Protein AF-A0A7K2MDM6-F1 (afdb_monomer)

Sequence (56 aa):
MVSVQPPPGGRELPYARVLLLPTVLMAAASGAAVALVTAPARVAVGCCGAVATLLV

Mean predicted aligned error: 12.87 Å

pLDDT: mean 72.18, std 9.55, range [50.09, 89.56]

Foldseek 3Di:
DDDDPDDDPPPPVVVCVVVVVVVVVVVVVLVVVLVPDDPVCSVVSVVVSVVVVVVD

Radius of gyration: 19.45 Å; Cα contacts (8 Å, |Δi|>4): 7; chains: 1; bounding box: 49×16×48 Å

Solvent-accessible surface area (backbone atoms only — not comparable to full-atom values): 3444 Å² total; per-residue (Å²): 132,87,81,76,77,76,77,79,79,74,59,59,65,56,49,50,58,63,49,46,56,58,51,53,50,52,51,50,52,53,52,47,57,45,66,74,39,58,81,88,52,29,61,59,50,45,50,53,50,52,50,53,64,72,73,106

Structure (mmCIF, N/CA/C/O backbone):
data_AF-A0A7K2MDM6-F1
#
_entry.id   AF-A0A7K2MDM6-F1
#
loop_
_atom_site.group_PDB
_atom_site.id
_atom_site.type_symbol
_atom_site.label_atom_id
_atom_site.label_alt_id
_atom_site.label_comp_id
_atom_site.label_asym_id
_atom_site.label_entity_id
_atom_site.label_seq_id
_atom_site.pdbx_PDB_ins_code
_atom_site.Cartn_x
_atom_site.Cartn_y
_atom_site.Cartn_z
_atom_site.occupancy
_atom_site.B_iso_or_equiv
_atom_site.auth_seq_id
_atom_site.auth_comp_id
_atom_site.auth_asym_id
_atom_site.auth_atom_id
_atom_site.pdbx_PDB_model_num
ATOM 1 N N . MET A 1 1 ? -36.975 17.699 27.336 1.00 65.12 1 MET A N 1
ATOM 2 C CA . MET A 1 1 ? -36.071 16.962 26.427 1.00 65.12 1 MET A CA 1
ATOM 3 C C . MET A 1 1 ? -34.958 16.372 27.271 1.00 65.12 1 MET A C 1
ATOM 5 O O . MET A 1 1 ? -34.322 17.128 27.995 1.00 65.12 1 MET A O 1
ATOM 9 N N . VAL A 1 2 ? -34.798 15.046 27.277 1.00 71.56 2 VAL A N 1
ATOM 10 C CA . VAL A 1 2 ? -33.717 14.397 28.034 1.00 71.56 2 VAL A CA 1
ATOM 11 C C . VAL A 1 2 ? -32.414 14.619 27.268 1.00 71.56 2 VAL A C 1
ATOM 13 O O . VAL A 1 2 ? -32.324 14.268 26.093 1.00 71.56 2 VAL A O 1
ATOM 16 N N . SER A 1 3 ? -31.444 15.290 27.888 1.00 73.38 3 SER A N 1
ATOM 17 C CA . SER A 1 3 ? -30.138 15.490 27.264 1.00 73.38 3 SER A CA 1
ATOM 18 C C . SER A 1 3 ? -29.361 14.188 27.393 1.00 73.38 3 SER A C 1
ATOM 20 O O . SER A 1 3 ? -29.032 13.764 28.501 1.00 73.38 3 SER A O 1
ATOM 22 N N . VAL A 1 4 ? -29.131 13.519 26.266 1.00 75.56 4 VAL A N 1
ATOM 23 C CA . VAL A 1 4 ? -28.249 12.355 26.219 1.00 75.56 4 VAL A CA 1
ATOM 24 C C . VAL A 1 4 ? -26.833 12.895 26.317 1.00 75.56 4 VAL A C 1
ATOM 26 O O . VAL A 1 4 ? -26.405 13.678 25.468 1.00 75.56 4 VAL A O 1
ATOM 29 N N . GLN A 1 5 ? -26.124 12.523 27.382 1.00 81.31 5 GLN A N 1
ATOM 30 C CA . GLN A 1 5 ? -24.729 12.911 27.532 1.00 81.31 5 GLN A CA 1
ATOM 31 C C . GLN A 1 5 ? -23.938 12.469 26.289 1.00 81.31 5 GLN A C 1
ATOM 33 O O . GLN A 1 5 ? -24.082 11.317 25.867 1.00 81.31 5 GLN A O 1
ATOM 38 N N . PRO A 1 6 ? -23.101 13.348 25.709 1.00 69.75 6 PRO A N 1
ATOM 39 C CA . PRO A 1 6 ? -22.264 12.973 24.583 1.00 69.75 6 PRO A CA 1
ATOM 40 C C . PRO A 1 6 ? -21.360 11.795 24.967 1.00 69.75 6 PRO A C 1
ATOM 42 O O . PRO A 1 6 ? -20.837 11.774 26.088 1.00 69.75 6 PRO A O 1
ATOM 45 N N . PRO A 1 7 ? -21.154 10.820 24.065 1.00 70.56 7 PRO A N 1
ATOM 46 C CA . PRO A 1 7 ? -20.220 9.732 24.311 1.00 70.56 7 PRO A CA 1
ATOM 47 C C . PRO A 1 7 ? -18.817 10.301 24.581 1.00 70.56 7 PRO A C 1
ATOM 49 O O . PRO A 1 7 ? -18.441 11.311 23.980 1.00 70.56 7 PRO A O 1
ATOM 52 N N . PRO A 1 8 ? -18.026 9.679 25.476 1.00 74.06 8 PRO A N 1
ATOM 53 C CA . PRO A 1 8 ? -16.700 10.175 25.826 1.00 74.06 8 PRO A CA 1
ATOM 54 C C . PRO A 1 8 ? -15.840 10.324 24.560 1.00 74.06 8 PRO A C 1
ATOM 56 O O . PRO A 1 8 ? -15.604 9.348 23.846 1.00 74.06 8 PRO A O 1
ATOM 59 N N . GLY A 1 9 ? -15.371 11.550 24.293 1.00 71.62 9 GLY A N 1
ATOM 60 C CA . GLY A 1 9 ? -14.706 11.993 23.051 1.00 71.62 9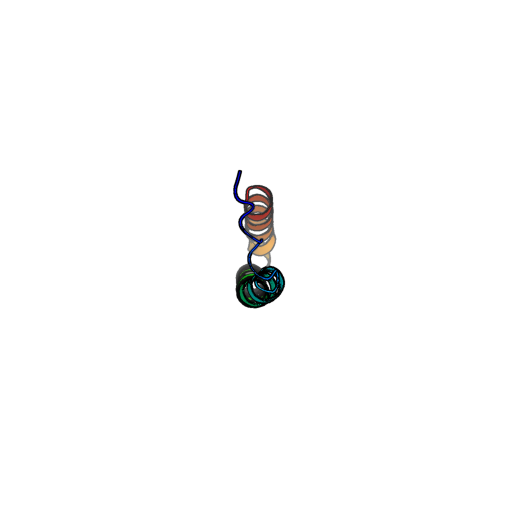 GLY A CA 1
ATOM 61 C C . GLY A 1 9 ? -13.346 11.353 22.738 1.00 71.62 9 GLY A C 1
ATOM 62 O O . GLY A 1 9 ? -12.605 11.818 21.881 1.00 71.62 9 GLY A O 1
ATOM 63 N N . GLY A 1 10 ? -12.991 10.254 23.401 1.00 70.62 10 GLY A N 1
ATOM 64 C CA . GLY A 1 10 ? -11.725 9.555 23.199 1.00 70.62 10 GLY A CA 1
ATOM 65 C C . GLY A 1 10 ? -11.645 8.730 21.913 1.00 70.62 10 GLY A C 1
ATOM 66 O O . GLY A 1 10 ? -10.676 7.998 21.765 1.00 70.62 10 GLY A O 1
ATOM 67 N N . ARG A 1 11 ? -12.643 8.773 21.014 1.00 63.78 11 ARG A N 1
ATOM 68 C CA . ARG A 1 11 ? -12.714 7.906 19.816 1.00 63.78 11 ARG A CA 1
ATOM 69 C C . ARG A 1 11 ? -12.154 8.532 18.538 1.00 63.78 11 ARG A C 1
ATOM 71 O O . ARG A 1 11 ? -11.812 7.800 17.616 1.00 63.78 11 ARG A O 1
ATOM 78 N N . GLU A 1 12 ? -12.009 9.850 18.493 1.00 66.81 12 GLU A N 1
ATOM 79 C CA . GLU A 1 12 ? -11.567 10.560 17.285 1.00 66.81 12 GLU A CA 1
ATOM 80 C C . GLU A 1 12 ? -10.049 10.436 17.072 1.00 66.81 12 GLU A C 1
ATOM 82 O O . GLU A 1 12 ? -9.592 10.067 15.993 1.00 66.81 12 GLU A O 1
ATOM 87 N N . LEU A 1 13 ? -9.259 10.615 18.138 1.00 70.12 13 LEU A N 1
ATOM 88 C CA . LEU A 1 13 ? -7.806 10.393 18.139 1.00 70.12 13 LEU A CA 1
ATOM 89 C C . LEU A 1 13 ? -7.383 8.957 17.764 1.00 70.12 13 LEU A C 1
ATOM 91 O O . LEU A 1 13 ? -6.463 8.805 16.954 1.00 70.12 13 LEU A O 1
ATOM 95 N N . PRO A 1 14 ? -7.994 7.885 18.314 1.00 79.81 14 PRO A N 1
ATOM 96 C CA . PRO A 1 14 ? -7.660 6.530 17.900 1.00 79.81 14 PRO A CA 1
ATOM 97 C C . PRO A 1 14 ? -8.109 6.247 16.468 1.00 79.81 14 PRO A C 1
ATOM 99 O O . PRO A 1 14 ? -7.378 5.559 15.768 1.00 79.81 14 PRO A O 1
ATOM 102 N N . TYR A 1 15 ? -9.228 6.805 15.993 1.00 71.88 15 TYR A N 1
ATOM 103 C CA . TYR A 1 15 ? -9.633 6.641 14.595 1.00 71.88 15 TYR A CA 1
ATOM 104 C C . TYR A 1 15 ? -8.629 7.297 13.640 1.00 71.88 15 TYR A C 1
ATOM 106 O O . TYR A 1 15 ? -8.179 6.659 12.690 1.00 71.88 15 TYR A O 1
ATOM 114 N N . ALA A 1 16 ? -8.184 8.519 13.951 1.00 81.50 16 ALA A N 1
ATOM 115 C CA . ALA A 1 1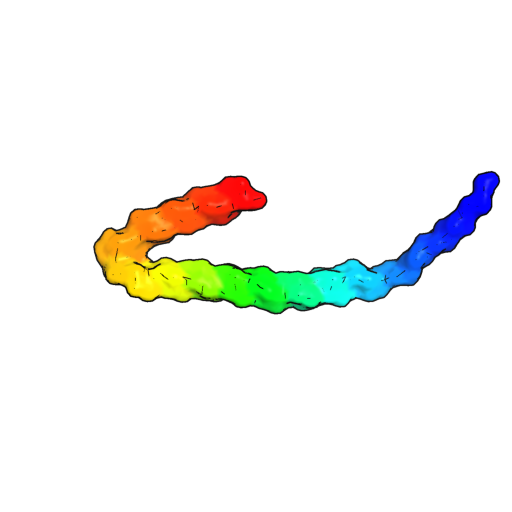6 ? -7.138 9.195 13.194 1.00 81.50 16 ALA A CA 1
ATOM 116 C C . ALA A 1 16 ? -5.836 8.376 13.173 1.00 81.50 16 ALA A C 1
ATOM 118 O O . ALA A 1 16 ? -5.311 8.105 12.098 1.00 81.50 16 ALA A O 1
ATOM 119 N N . ARG A 1 17 ? -5.337 7.889 14.321 1.00 81.44 17 ARG A N 1
ATOM 120 C CA . ARG A 1 17 ? -4.132 7.027 14.353 1.00 81.44 17 ARG A CA 1
ATOM 121 C C . ARG A 1 17 ? -4.293 5.728 13.571 1.00 81.44 17 ARG A C 1
ATOM 123 O O . ARG A 1 17 ? -3.351 5.317 12.899 1.00 81.44 17 ARG A O 1
ATOM 130 N N . VAL A 1 18 ? -5.456 5.090 13.669 1.00 85.88 18 VAL A N 1
ATOM 131 C CA . VAL A 1 18 ? -5.742 3.836 12.963 1.00 85.88 18 VAL A CA 1
ATOM 132 C C . VAL A 1 18 ? -5.802 4.061 11.455 1.00 85.88 18 VAL A C 1
ATOM 134 O O . VAL A 1 18 ? -5.336 3.196 10.723 1.00 85.88 18 VAL A O 1
ATOM 137 N N . LEU A 1 19 ? -6.301 5.210 10.984 1.00 85.19 19 LEU A N 1
ATOM 138 C CA . LEU A 1 19 ? -6.300 5.559 9.559 1.00 85.19 19 LEU A CA 1
ATOM 139 C C . LEU A 1 19 ? -4.962 6.122 9.057 1.00 85.19 19 LEU A C 1
ATOM 141 O O . LEU A 1 19 ? -4.671 6.010 7.866 1.00 85.19 19 LEU A O 1
ATOM 145 N N . LEU A 1 20 ? -4.122 6.694 9.923 1.00 86.88 20 LEU A N 1
ATOM 146 C CA . LEU A 1 20 ? -2.831 7.266 9.521 1.00 86.88 20 LEU A CA 1
ATOM 147 C C . LEU A 1 20 ? -1.883 6.208 8.945 1.00 86.88 20 LEU A C 1
ATOM 149 O O . LEU A 1 20 ? -1.254 6.428 7.916 1.00 86.88 20 LEU A O 1
ATOM 153 N N . LEU A 1 21 ? -1.795 5.036 9.571 1.00 88.62 21 LEU A N 1
ATOM 154 C CA . LEU A 1 21 ? -0.931 3.963 9.081 1.00 88.62 21 LEU A CA 1
ATOM 155 C C . LEU A 1 21 ? -1.332 3.452 7.675 1.00 88.62 21 LEU A C 1
ATOM 157 O O . LEU A 1 21 ? -0.475 3.449 6.791 1.00 88.62 21 LEU A O 1
ATOM 161 N N . PRO A 1 22 ? -2.595 3.066 7.403 1.00 86.44 22 PRO A N 1
ATOM 162 C CA . PRO A 1 22 ? -3.012 2.624 6.075 1.00 86.44 22 PRO A CA 1
ATOM 163 C C . PRO A 1 22 ? -2.952 3.736 5.022 1.00 86.44 22 PRO A C 1
ATOM 165 O O . PRO A 1 22 ? -2.615 3.445 3.877 1.00 86.44 22 PRO A O 1
ATOM 168 N N . THR A 1 23 ? -3.207 4.998 5.381 1.00 88.75 23 THR A N 1
ATOM 169 C CA . THR A 1 23 ? -3.061 6.118 4.431 1.00 88.75 23 THR A CA 1
ATOM 170 C C . THR A 1 23 ? -1.602 6.337 4.032 1.00 88.75 23 THR A C 1
ATOM 172 O O . THR A 1 23 ? -1.311 6.454 2.841 1.00 88.75 23 THR A O 1
ATOM 175 N N . VAL A 1 24 ? -0.668 6.293 4.987 1.00 89.44 24 VAL A N 1
ATOM 176 C CA . VAL A 1 24 ? 0.776 6.368 4.706 1.00 89.44 24 VAL A CA 1
ATOM 177 C C . VAL A 1 24 ? 1.234 5.196 3.836 1.00 89.44 24 VAL A C 1
ATOM 179 O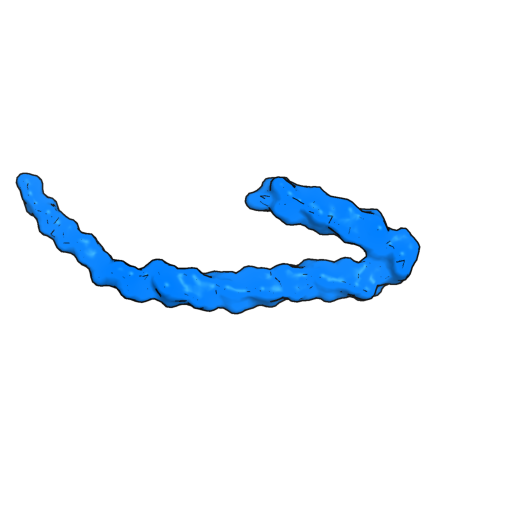 O . VAL A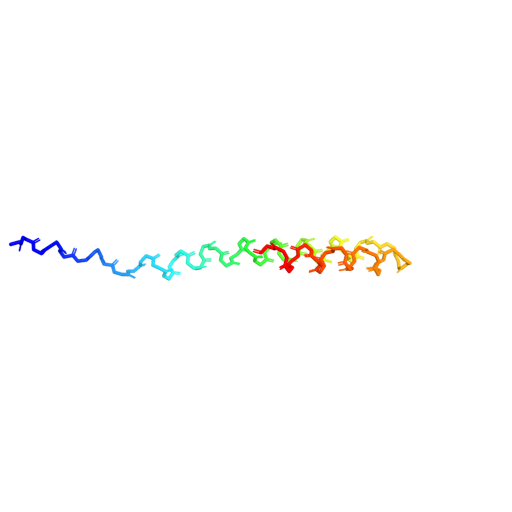 1 24 ? 1.983 5.401 2.881 1.00 89.44 24 VAL A O 1
ATOM 182 N N . LEU A 1 25 ? 0.758 3.979 4.114 1.00 89.56 25 LEU A N 1
ATOM 183 C CA . LEU A 1 25 ? 1.078 2.808 3.294 1.00 89.56 25 LEU A CA 1
ATOM 184 C C . LEU A 1 25 ? 0.548 2.937 1.861 1.00 89.56 25 LEU A C 1
ATOM 186 O O . LEU A 1 25 ?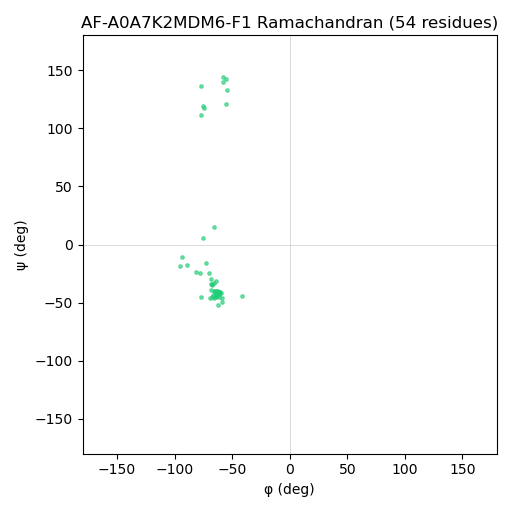 1.281 2.632 0.922 1.00 89.56 25 LEU A O 1
ATOM 190 N N . MET A 1 26 ? -0.682 3.423 1.669 1.00 86.00 26 MET A N 1
ATOM 191 C CA . MET A 1 26 ? -1.241 3.642 0.328 1.00 86.00 26 MET A CA 1
ATOM 192 C C . MET A 1 26 ? -0.471 4.715 -0.450 1.00 86.00 26 MET A C 1
ATOM 194 O O . MET A 1 26 ? -0.187 4.549 -1.641 1.00 86.00 26 MET A O 1
ATOM 198 N N . ALA A 1 27 ? -0.071 5.792 0.229 1.00 83.56 27 ALA A N 1
ATOM 199 C CA . ALA A 1 27 ? 0.756 6.835 -0.367 1.00 83.56 27 ALA A CA 1
ATOM 200 C C . ALA A 1 27 ? 2.133 6.286 -0.784 1.00 83.56 27 ALA A C 1
ATOM 202 O O . ALA A 1 27 ? 2.593 6.534 -1.901 1.00 83.56 27 ALA A O 1
ATOM 203 N N . ALA A 1 28 ? 2.764 5.481 0.076 1.00 80.06 28 ALA A N 1
ATOM 204 C CA . ALA A 1 28 ? 4.046 4.845 -0.211 1.00 80.06 28 ALA A CA 1
ATOM 205 C C . ALA A 1 28 ? 3.953 3.845 -1.375 1.00 80.06 28 ALA A C 1
ATOM 207 O O . ALA A 1 28 ? 4.809 3.860 -2.257 1.00 80.06 28 ALA A O 1
ATOM 208 N N . ALA A 1 29 ? 2.904 3.019 -1.420 1.00 83.94 29 ALA A N 1
ATOM 209 C CA . ALA A 1 29 ? 2.662 2.077 -2.514 1.00 83.94 29 ALA A CA 1
ATOM 210 C C . ALA A 1 29 ? 2.480 2.799 -3.859 1.00 83.94 29 ALA A C 1
ATOM 212 O O . ALA A 1 29 ? 3.056 2.390 -4.867 1.00 83.94 29 ALA A O 1
ATOM 213 N N . SER A 1 30 ? 1.751 3.918 -3.856 1.00 78.69 30 SER A N 1
ATOM 214 C CA . SER A 1 30 ? 1.566 4.762 -5.041 1.00 78.69 30 SER A CA 1
ATOM 215 C C . SER A 1 30 ? 2.894 5.369 -5.512 1.00 78.69 30 SER A C 1
ATOM 217 O O . SER A 1 30 ? 3.232 5.289 -6.693 1.00 78.69 30 SER A O 1
ATOM 219 N N . GLY A 1 31 ? 3.704 5.902 -4.590 1.00 71.62 31 GLY A N 1
ATOM 220 C CA . GLY A 1 31 ? 5.041 6.419 -4.902 1.00 71.62 31 GLY A CA 1
ATOM 221 C C . GLY A 1 31 ? 5.999 5.339 -5.416 1.00 71.62 31 GLY A C 1
ATOM 222 O O . GLY A 1 31 ? 6.736 5.567 -6.376 1.00 71.62 31 GLY A O 1
ATOM 223 N N . ALA A 1 32 ? 5.950 4.139 -4.835 1.00 71.69 32 ALA A N 1
ATOM 224 C CA . ALA A 1 32 ? 6.742 2.995 -5.276 1.00 71.69 32 ALA A CA 1
ATOM 225 C C . ALA A 1 32 ? 6.345 2.541 -6.688 1.00 71.69 32 ALA A C 1
ATOM 227 O O . ALA A 1 32 ? 7.223 2.285 -7.510 1.00 71.69 32 ALA A O 1
ATOM 228 N N . ALA A 1 33 ? 5.048 2.515 -7.009 1.00 69.94 33 ALA A N 1
ATOM 229 C CA . ALA A 1 33 ? 4.569 2.199 -8.354 1.00 69.94 33 ALA A CA 1
ATOM 230 C C . ALA A 1 33 ? 5.108 3.189 -9.404 1.00 69.94 33 ALA A C 1
ATOM 232 O O . ALA A 1 33 ? 5.569 2.770 -10.465 1.00 69.94 33 ALA A O 1
ATOM 233 N N . VAL A 1 34 ? 5.140 4.490 -9.090 1.00 64.38 34 VAL A N 1
ATOM 234 C CA . VAL A 1 34 ? 5.750 5.513 -9.962 1.00 64.38 34 VAL A CA 1
ATOM 235 C C . VAL A 1 34 ? 7.266 5.315 -10.084 1.00 64.38 34 VAL A C 1
ATOM 237 O O . VAL A 1 34 ? 7.827 5.464 -11.171 1.00 64.38 34 VAL A O 1
ATOM 240 N N . ALA A 1 35 ? 7.944 4.969 -8.987 1.00 65.56 35 ALA A N 1
ATOM 241 C CA . ALA A 1 35 ? 9.391 4.771 -8.966 1.00 65.56 35 ALA A CA 1
ATOM 242 C C . ALA A 1 35 ? 9.844 3.543 -9.777 1.00 65.56 35 ALA A C 1
ATOM 244 O O . ALA A 1 35 ? 10.912 3.598 -10.392 1.00 65.56 35 ALA A O 1
ATOM 245 N N . LEU A 1 36 ? 9.027 2.482 -9.801 1.00 67.69 36 LEU A N 1
ATOM 246 C CA . LEU A 1 36 ? 9.261 1.232 -10.537 1.00 67.69 36 LEU A CA 1
ATOM 247 C C . LEU A 1 36 ? 9.088 1.369 -12.059 1.00 67.69 36 LEU A C 1
ATOM 249 O O . LEU A 1 36 ? 9.541 0.504 -12.808 1.00 67.69 36 LEU A O 1
ATOM 253 N N . VAL A 1 37 ? 8.461 2.444 -12.539 1.00 62.25 37 VAL A N 1
ATOM 254 C CA . VAL A 1 37 ? 8.303 2.694 -13.974 1.00 62.25 37 VAL A CA 1
ATOM 255 C C . VAL A 1 37 ? 9.612 3.215 -14.578 1.00 62.25 37 VAL A C 1
ATOM 257 O O . VAL A 1 37 ? 10.289 4.085 -14.031 1.00 62.25 37 VAL A O 1
ATOM 260 N N . THR A 1 38 ? 9.969 2.690 -15.751 1.00 58.75 38 THR A N 1
ATOM 261 C CA . THR A 1 38 ? 11.159 3.086 -16.517 1.00 58.75 38 THR A CA 1
ATOM 262 C C . THR A 1 38 ? 11.179 4.592 -16.797 1.00 58.75 38 THR A C 1
ATOM 264 O O . THR A 1 38 ? 10.138 5.169 -17.109 1.00 58.75 38 THR A O 1
ATOM 267 N N . ALA A 1 39 ? 12.358 5.226 -16.752 1.00 58.84 39 ALA A N 1
ATOM 268 C CA . ALA A 1 39 ? 12.549 6.680 -16.867 1.00 58.84 39 ALA A CA 1
ATOM 269 C C . ALA A 1 39 ? 11.689 7.418 -17.926 1.00 58.84 39 ALA A C 1
ATOM 271 O O . ALA A 1 39 ? 11.119 8.446 -17.559 1.00 58.84 39 ALA A O 1
ATOM 272 N N . PRO A 1 40 ? 11.513 6.931 -19.175 1.00 60.56 40 PRO A N 1
ATOM 273 C CA . PRO A 1 40 ? 10.671 7.627 -20.156 1.00 60.56 40 PRO A CA 1
ATOM 274 C C . PRO A 1 40 ? 9.166 7.580 -19.835 1.00 60.56 40 PRO A C 1
ATOM 276 O O . PRO A 1 40 ? 8.423 8.467 -20.238 1.00 60.56 40 PRO A O 1
ATOM 279 N N . ALA A 1 41 ? 8.703 6.585 -19.078 1.00 60.00 41 ALA A N 1
ATOM 280 C CA . ALA A 1 41 ? 7.292 6.396 -18.741 1.00 60.00 41 ALA A CA 1
ATOM 281 C C . ALA A 1 41 ? 6.890 7.038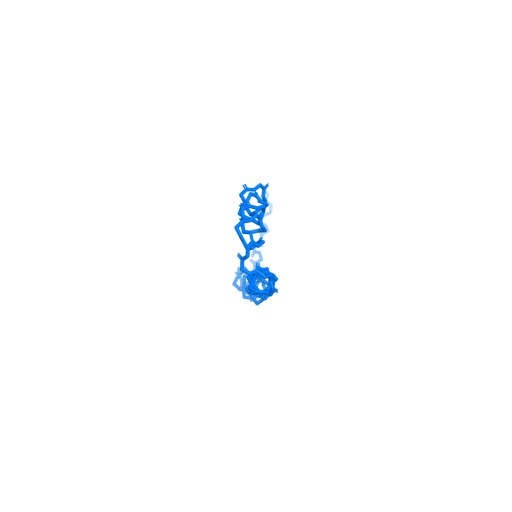 -17.393 1.00 60.00 41 ALA A C 1
ATOM 283 O O . ALA A 1 41 ? 5.699 7.184 -17.115 1.00 60.00 41 ALA A O 1
ATOM 284 N N . ARG A 1 42 ? 7.855 7.492 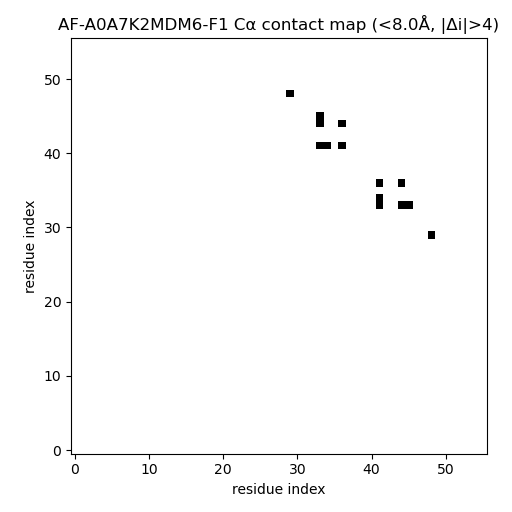-16.572 1.00 63.62 42 ARG A N 1
ATOM 285 C CA . ARG A 1 42 ? 7.579 8.123 -15.261 1.00 63.62 42 ARG A CA 1
ATOM 286 C C . ARG A 1 42 ? 6.809 9.432 -15.365 1.00 63.62 42 ARG A C 1
ATOM 288 O O . ARG A 1 42 ? 6.027 9.737 -14.473 1.00 63.62 42 ARG A O 1
ATOM 295 N N . VAL A 1 43 ? 6.995 10.186 -16.448 1.00 67.31 43 VAL A N 1
ATOM 296 C CA . VAL A 1 43 ? 6.283 11.456 -16.659 1.00 67.31 43 VAL A CA 1
ATOM 297 C C . VAL A 1 43 ? 4.797 11.206 -16.920 1.00 67.31 43 VAL A C 1
ATOM 299 O O . VAL A 1 43 ? 3.956 11.830 -16.282 1.00 67.31 43 VAL A O 1
ATOM 302 N N . ALA A 1 44 ? 4.464 10.249 -17.794 1.00 69.44 44 ALA A N 1
ATOM 303 C CA . ALA A 1 44 ? 3.076 9.906 -18.102 1.00 69.44 44 ALA A CA 1
ATOM 304 C C . ALA A 1 44 ? 2.357 9.299 -16.887 1.00 69.44 44 ALA A C 1
ATOM 306 O O . ALA A 1 44 ? 1.257 9.726 -16.538 1.00 69.44 44 ALA A O 1
ATOM 307 N N . VAL A 1 45 ? 3.005 8.354 -16.198 1.00 65.56 45 VAL A N 1
ATOM 308 C CA . VAL A 1 45 ? 2.437 7.711 -15.003 1.00 65.56 45 VAL A CA 1
ATOM 309 C C . VAL A 1 45 ? 2.343 8.693 -13.832 1.00 65.56 45 VAL A C 1
ATOM 311 O O . VAL A 1 45 ? 1.328 8.716 -13.143 1.00 65.56 45 VAL A O 1
ATOM 314 N N . GLY A 1 46 ? 3.343 9.558 -13.643 1.00 69.06 46 GLY A N 1
ATOM 315 C CA . GLY A 1 46 ? 3.311 10.616 -12.633 1.00 69.06 46 GLY A CA 1
ATOM 316 C C . GLY A 1 46 ? 2.199 11.637 -12.884 1.00 69.06 46 GLY A C 1
ATOM 317 O O . GLY A 1 46 ? 1.514 12.034 -11.946 1.00 69.06 46 GLY A O 1
ATOM 318 N N . CYS A 1 47 ? 1.961 12.012 -14.144 1.00 74.56 47 CYS A N 1
ATOM 319 C CA . CYS A 1 47 ? 0.878 12.925 -14.507 1.00 74.56 47 CYS A CA 1
ATOM 320 C C . CYS A 1 47 ? -0.504 12.286 -14.281 1.00 74.56 47 CYS A C 1
ATOM 322 O O . CYS A 1 47 ? -1.362 12.899 -13.649 1.00 74.56 47 CYS A O 1
ATOM 324 N N . CYS A 1 48 ? -0.701 11.029 -14.698 1.00 69.81 48 CYS A N 1
ATOM 325 C CA . CYS A 1 48 ? -1.942 10.289 -14.431 1.00 69.81 48 CYS A CA 1
ATOM 326 C C . CYS A 1 48 ? -2.190 10.101 -12.925 1.00 69.81 48 CYS A C 1
ATOM 328 O O . CYS A 1 48 ? -3.306 10.310 -12.455 1.00 69.81 48 CYS A O 1
ATOM 330 N N . GLY A 1 49 ? -1.145 9.771 -12.159 1.00 67.62 49 GLY A N 1
ATOM 331 C CA . GLY A 1 49 ? -1.216 9.669 -10.703 1.00 67.62 49 GLY A CA 1
ATOM 332 C C . GLY A 1 49 ? -1.597 10.996 -10.044 1.00 67.62 49 GLY A C 1
ATOM 333 O O . GLY A 1 49 ? -2.491 11.017 -9.210 1.00 67.62 49 GLY A O 1
ATOM 334 N N . ALA A 1 50 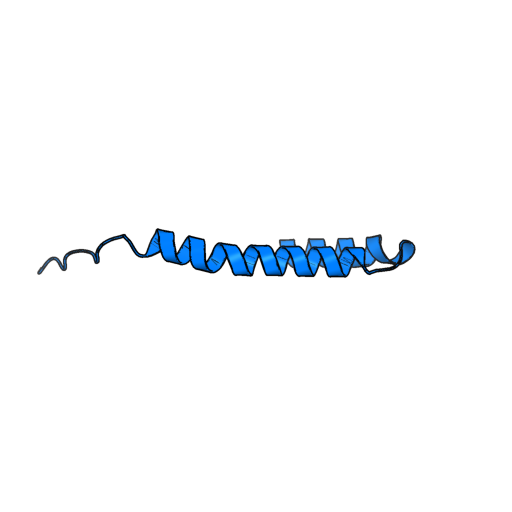? -0.992 12.114 -10.457 1.00 69.00 50 ALA A N 1
ATOM 335 C CA . ALA A 1 50 ? -1.328 13.440 -9.933 1.00 69.00 50 ALA A CA 1
ATOM 336 C C . ALA A 1 50 ? -2.790 13.831 -10.206 1.00 69.00 50 ALA A C 1
ATOM 338 O O . ALA A 1 50 ? -3.456 14.365 -9.320 1.00 69.00 50 ALA A O 1
ATOM 339 N N . VAL A 1 51 ? -3.302 13.531 -11.404 1.00 68.06 51 VAL A N 1
ATOM 340 C CA . VAL A 1 51 ? -4.714 13.753 -11.752 1.00 68.06 51 VAL A CA 1
ATOM 341 C C . VAL A 1 51 ? -5.633 12.884 -10.894 1.00 68.06 51 VAL A C 1
ATOM 343 O O . VAL A 1 51 ? -6.620 13.389 -10.371 1.00 68.06 51 VAL A O 1
ATOM 346 N N . ALA A 1 52 ? -5.300 11.607 -10.693 1.00 66.12 52 ALA A N 1
ATOM 347 C CA . ALA A 1 52 ? -6.085 10.722 -9.837 1.00 66.12 52 ALA A CA 1
ATOM 348 C C . ALA A 1 52 ? -6.142 11.222 -8.382 1.00 66.12 52 ALA A C 1
ATOM 350 O O . ALA A 1 52 ? -7.214 11.212 -7.786 1.00 66.12 52 ALA A O 1
ATOM 351 N N . THR A 1 53 ? -5.029 11.723 -7.835 1.00 64.62 53 THR A N 1
ATOM 352 C CA . THR A 1 53 ? -4.984 12.304 -6.480 1.00 64.62 53 THR A CA 1
ATOM 353 C C . THR A 1 53 ? -5.761 13.617 -6.366 1.00 64.62 53 THR A C 1
ATOM 355 O O . THR A 1 53 ? -6.248 13.928 -5.291 1.00 64.62 53 THR A O 1
ATOM 358 N N . LEU A 1 54 ? -5.863 14.405 -7.441 1.00 57.16 54 LEU A N 1
ATOM 359 C CA . LEU A 1 54 ? -6.651 15.646 -7.461 1.00 57.16 54 LEU A CA 1
ATOM 360 C C . LEU A 1 54 ? -8.160 15.406 -7.597 1.00 57.16 54 LEU A C 1
ATOM 362 O O . LEU A 1 54 ? -8.946 16.285 -7.254 1.00 57.16 54 LEU A O 1
ATOM 366 N N . LEU A 1 55 ? -8.555 14.267 -8.166 1.00 50.09 55 LEU A N 1
ATOM 367 C CA . LEU A 1 55 ? -9.956 13.906 -8.392 1.00 50.09 55 LEU A CA 1
ATOM 368 C C . LEU A 1 55 ? -10.590 13.150 -7.214 1.00 50.09 55 LEU A C 1
ATOM 370 O O . LEU A 1 55 ? -11.816 13.060 -7.165 1.00 50.09 55 LEU A O 1
ATOM 374 N N . VAL A 1 56 ? -9.775 12.591 -6.314 1.00 57.12 56 VAL A N 1
ATOM 375 C CA . VAL A 1 56 ? -10.197 11.951 -5.053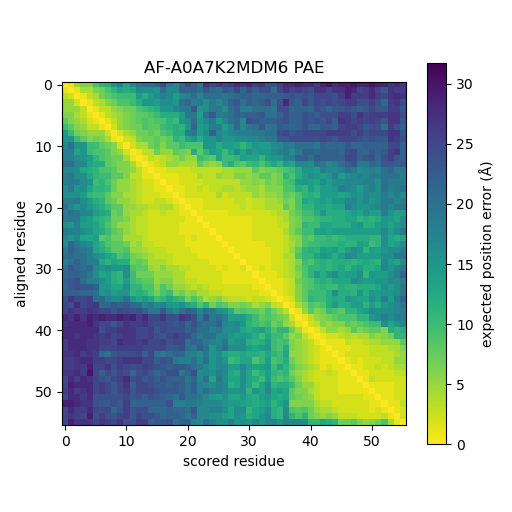 1.00 57.12 56 VAL A CA 1
ATOM 376 C C . VAL A 1 56 ? -10.286 12.982 -3.936 1.00 57.12 56 VAL A C 1
ATOM 378 O O . VAL A 1 56 ? -11.251 12.878 -3.147 1.00 57.12 56 VAL A O 1
#

Secondary structure (DSSP, 8-state):
---PPPPPSTTHHHHHHHHHHHHHHHHHHHHHHHHHS-TTTHHHHHHHHHHHHHH-